Protein AF-A0AB72UJL9-F1 (afdb_monomer_lite)

Secondary structure (DSSP, 8-state):
---EETTEE--HHHHHHHHHHHHHHTT-HHHHHHHHHTT-TTS---HHHHHHHHHHSTT--HHHHHHHHHHHHHHTT--HHHHH-HHHHHHHHHHTTTT---

Radius of gyration: 13.05 Å; chains: 1; bounding box: 34×31×28 Å

Organism: NCBI:txid1123366

Sequence (102 aa):
MIKSFRDITLTIAELEALKHLLATARRKKQYACLIANLYDSRFTVDIRFCMTYLSGEGGDTRLKDAVLLVLRLAEQGIESHEYFGQETVEDLIAKWSMRELD

Structure (mmCIF, N/CA/C/O backbone):
data_AF-A0AB72UJL9-F1
#
_entry.id   AF-A0AB72UJL9-F1
#
loop_
_atom_site.group_PDB
_atom_site.id
_atom_site.type_symbol
_atom_site.label_atom_id
_atom_site.label_alt_id
_atom_site.label_comp_id
_atom_site.label_asym_id
_atom_site.label_entity_id
_atom_site.label_seq_id
_atom_site.pdbx_PDB_ins_code
_atom_site.Cartn_x
_atom_site.Cartn_y
_atom_site.Cartn_z
_atom_site.occupancy
_atom_site.B_iso_or_equiv
_atom_site.auth_seq_id
_atom_site.auth_comp_id
_atom_site.auth_asym_id
_atom_site.auth_atom_id
_atom_site.pdbx_PDB_model_num
ATOM 1 N N . MET A 1 1 ? -11.222 14.117 -0.562 1.00 47.94 1 MET A N 1
ATOM 2 C CA . MET A 1 1 ? -12.017 13.038 -1.184 1.00 47.94 1 MET A CA 1
ATOM 3 C C . MET A 1 1 ? -11.994 11.870 -0.215 1.00 47.94 1 MET A C 1
ATOM 5 O O . MET A 1 1 ? -10.910 11.375 0.052 1.00 47.94 1 MET A O 1
ATOM 9 N N . ILE A 1 2 ? -13.132 11.530 0.389 1.00 51.06 2 ILE A N 1
ATOM 10 C CA . ILE A 1 2 ? -13.258 10.387 1.303 1.00 51.06 2 ILE A CA 1
ATOM 11 C C . ILE A 1 2 ? -13.396 9.142 0.418 1.00 51.06 2 ILE A C 1
ATOM 13 O O . ILE A 1 2 ? -14.275 9.120 -0.440 1.00 51.06 2 ILE A O 1
ATOM 17 N N . LYS A 1 3 ? -12.503 8.154 0.558 1.00 54.66 3 LYS A N 1
ATOM 18 C CA . LYS A 1 3 ? -12.717 6.825 -0.032 1.00 54.66 3 LYS A CA 1
ATOM 19 C C . LYS A 1 3 ? -13.423 5.976 1.017 1.00 54.66 3 LYS A C 1
ATOM 21 O O . LYS A 1 3 ? -12.872 5.784 2.100 1.00 54.66 3 LYS A O 1
ATOM 26 N N . SER A 1 4 ? -14.611 5.495 0.674 1.00 60.50 4 SER A N 1
ATOM 27 C CA . SER A 1 4 ? -15.349 4.520 1.469 1.00 60.50 4 SER A CA 1
ATOM 28 C C . SER A 1 4 ? -15.484 3.234 0.666 1.00 60.50 4 SER A C 1
ATOM 30 O O . SER A 1 4 ? -15.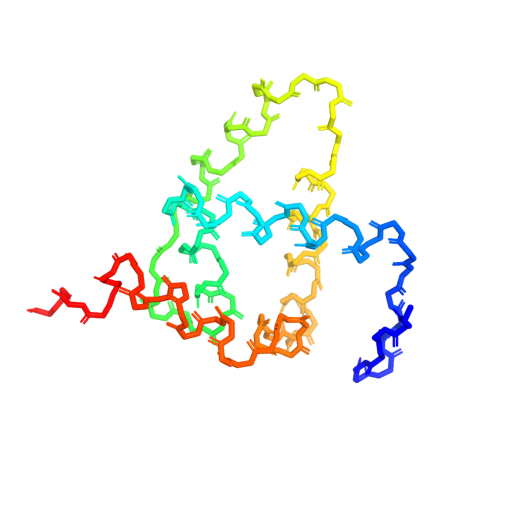866 3.276 -0.503 1.00 60.50 4 SER A O 1
ATOM 32 N N . PHE A 1 5 ? -15.140 2.107 1.277 1.00 70.50 5 PHE A N 1
ATOM 33 C CA . PHE A 1 5 ? -15.287 0.768 0.706 1.00 70.50 5 PHE A CA 1
ATOM 34 C C . PHE A 1 5 ? -15.587 -0.207 1.843 1.00 70.50 5 PHE A C 1
ATOM 36 O O . PHE A 1 5 ? -14.996 -0.087 2.912 1.00 70.50 5 PHE A O 1
ATOM 43 N N . ARG A 1 6 ? -16.529 -1.136 1.624 1.00 67.25 6 ARG A N 1
ATOM 44 C CA . ARG A 1 6 ? -16.959 -2.150 2.610 1.00 67.25 6 ARG A CA 1
ATOM 45 C C . ARG A 1 6 ? -17.129 -1.582 4.033 1.00 67.25 6 ARG A C 1
ATOM 47 O O . ARG A 1 6 ? -16.537 -2.084 4.979 1.00 67.25 6 ARG A O 1
ATOM 54 N N . ASP A 1 7 ? -17.868 -0.476 4.150 1.00 74.50 7 ASP A N 1
ATOM 55 C CA . ASP A 1 7 ? -18.145 0.252 5.403 1.00 74.50 7 ASP A CA 1
ATOM 56 C C . ASP A 1 7 ? -16.931 0.867 6.132 1.00 74.50 7 ASP A C 1
ATOM 58 O O . ASP A 1 7 ? -17.080 1.499 7.180 1.00 74.50 7 ASP A O 1
ATOM 62 N N . ILE A 1 8 ? -15.731 0.792 5.552 1.00 82.19 8 ILE A N 1
ATOM 63 C CA . ILE A 1 8 ? -14.539 1.469 6.063 1.00 82.19 8 ILE A CA 1
ATOM 64 C C . ILE A 1 8 ? -14.462 2.872 5.487 1.00 82.19 8 ILE A C 1
ATOM 66 O O . ILE A 1 8 ? -14.543 3.079 4.277 1.00 82.19 8 ILE A O 1
ATOM 70 N N . THR A 1 9 ? -14.246 3.845 6.367 1.00 87.75 9 THR A N 1
ATOM 71 C CA . THR A 1 9 ? -13.972 5.230 5.991 1.00 87.75 9 THR A CA 1
ATOM 72 C C . THR A 1 9 ? -12.557 5.587 6.405 1.00 87.75 9 THR A C 1
ATOM 74 O O . THR A 1 9 ? -12.247 5.622 7.593 1.00 87.75 9 THR A O 1
ATOM 77 N N . LEU A 1 10 ? -11.702 5.862 5.420 1.00 90.50 10 LEU A N 1
ATOM 78 C CA . LEU A 1 10 ? -10.338 6.307 5.683 1.00 90.50 10 LEU A CA 1
ATOM 79 C C . LEU A 1 10 ? -10.315 7.792 6.047 1.00 90.50 10 LEU A C 1
ATOM 81 O O . LEU A 1 10 ? -10.912 8.636 5.371 1.00 90.50 10 LEU A O 1
ATOM 85 N N . THR A 1 11 ? -9.571 8.117 7.096 1.00 94.00 11 THR A N 1
ATOM 86 C CA . THR A 1 11 ? -9.260 9.494 7.482 1.00 94.00 11 THR A CA 1
ATOM 87 C C . THR A 1 11 ? -8.365 10.173 6.441 1.00 94.00 11 THR A C 1
ATOM 89 O O . THR A 1 11 ? -7.706 9.531 5.621 1.00 94.00 11 THR A O 1
ATOM 92 N N . ILE A 1 12 ? -8.285 11.507 6.492 1.00 93.06 12 ILE A N 1
ATOM 93 C CA . ILE A 1 12 ? -7.375 12.272 5.624 1.00 93.06 12 ILE A CA 1
ATOM 94 C C . ILE A 1 12 ? -5.918 11.828 5.835 1.00 93.06 12 ILE A C 1
ATOM 96 O O . ILE A 1 12 ? -5.190 11.661 4.861 1.00 93.06 12 ILE A O 1
ATOM 100 N N . ALA A 1 13 ? -5.509 11.589 7.084 1.00 94.25 13 ALA A N 1
ATOM 101 C CA . ALA A 1 13 ? -4.158 11.135 7.409 1.00 94.25 13 ALA A CA 1
ATOM 102 C C . ALA A 1 13 ? -3.852 9.755 6.806 1.00 94.25 13 ALA A C 1
ATOM 104 O O . ALA A 1 13 ? -2.795 9.569 6.209 1.00 94.25 13 ALA A O 1
ATOM 105 N N . GLU A 1 14 ? -4.795 8.814 6.885 1.00 95.19 14 GLU A N 1
ATOM 106 C CA . GLU A 1 14 ? -4.659 7.487 6.273 1.00 95.19 14 GLU A CA 1
ATOM 107 C C . GLU A 1 14 ? -4.573 7.571 4.743 1.00 95.19 14 GLU A C 1
ATOM 109 O O . GLU A 1 14 ? -3.749 6.893 4.132 1.00 95.19 14 GLU A O 1
ATOM 114 N N . LEU A 1 15 ? -5.355 8.448 4.108 1.00 94.38 15 LEU A N 1
ATOM 115 C CA . LEU A 1 15 ? -5.266 8.672 2.663 1.00 94.38 15 LEU A CA 1
ATOM 116 C C . LEU A 1 15 ? -3.906 9.250 2.247 1.00 94.38 15 LEU A C 1
ATOM 118 O O . LEU A 1 15 ? -3.350 8.830 1.231 1.00 94.38 15 LEU A O 1
ATOM 122 N N . GLU A 1 16 ? -3.352 10.190 3.014 1.00 95.06 16 GLU A N 1
ATOM 123 C CA . GLU A 1 16 ? -2.009 10.726 2.762 1.00 95.06 16 GLU A CA 1
ATOM 124 C C . GLU A 1 16 ? -0.915 9.676 2.997 1.00 95.06 16 GLU A C 1
ATOM 126 O O . GLU A 1 16 ? 0.029 9.588 2.210 1.00 95.06 16 GLU A O 1
ATOM 131 N N . ALA A 1 17 ? -1.069 8.823 4.012 1.00 96.06 17 ALA A N 1
ATOM 132 C CA . ALA A 1 17 ? -0.178 7.692 4.246 1.00 96.06 17 ALA A CA 1
ATOM 133 C C . ALA A 1 17 ? -0.200 6.716 3.051 1.00 96.06 17 ALA A C 1
ATOM 135 O O . ALA A 1 17 ? 0.853 6.377 2.507 1.00 96.06 17 ALA A O 1
ATOM 136 N N . LEU A 1 18 ? -1.383 6.342 2.548 1.00 97.06 18 LEU A N 1
ATOM 137 C CA . LEU A 1 18 ? -1.511 5.492 1.356 1.00 97.06 18 LEU A CA 1
ATOM 138 C C . LEU A 1 18 ? -0.872 6.128 0.114 1.00 97.06 18 LEU A C 1
ATOM 140 O O . LEU A 1 18 ? -0.152 5.450 -0.621 1.00 97.06 18 LEU A O 1
ATOM 144 N N . LYS A 1 19 ? -1.071 7.433 -0.118 1.00 96.50 19 LYS A N 1
ATOM 145 C CA . LYS A 1 19 ? -0.393 8.150 -1.214 1.00 96.50 19 LYS A CA 1
ATOM 146 C C . LYS A 1 19 ? 1.125 8.091 -1.071 1.00 96.50 19 LYS A C 1
ATOM 148 O O . LYS A 1 19 ? 1.825 7.902 -2.067 1.00 96.50 19 LYS A O 1
ATOM 153 N N . HIS A 1 20 ? 1.630 8.237 0.151 1.00 96.25 20 HIS A N 1
ATOM 154 C CA . HIS A 1 20 ? 3.054 8.150 0.434 1.00 96.25 20 HIS A CA 1
ATOM 155 C C . HIS A 1 20 ? 3.601 6.742 0.146 1.00 96.25 20 HIS A C 1
ATOM 157 O O . HIS A 1 20 ? 4.614 6.609 -0.543 1.00 96.25 20 HIS A O 1
ATOM 163 N N . LEU A 1 21 ? 2.893 5.689 0.568 1.00 97.50 21 LEU A N 1
ATOM 164 C CA . LEU A 1 21 ? 3.233 4.303 0.238 1.00 97.50 21 LEU A CA 1
ATOM 165 C C . LEU A 1 21 ? 3.248 4.061 -1.275 1.00 97.50 21 LEU A C 1
ATOM 167 O O . LEU A 1 21 ? 4.216 3.501 -1.786 1.00 97.50 21 LEU A O 1
ATOM 171 N N . LEU A 1 22 ? 2.240 4.537 -2.009 1.00 98.12 22 LEU A N 1
ATOM 172 C CA . LEU A 1 22 ? 2.193 4.408 -3.466 1.00 98.12 22 LEU A CA 1
ATOM 173 C C . LEU A 1 22 ? 3.369 5.131 -4.145 1.00 98.12 22 LEU A C 1
ATOM 175 O O . LEU A 1 22 ? 4.011 4.582 -5.043 1.00 98.12 22 LEU A O 1
ATOM 179 N N . ALA A 1 23 ? 3.697 6.348 -3.702 1.00 97.12 23 ALA A N 1
ATOM 180 C CA . ALA A 1 23 ? 4.857 7.082 -4.202 1.00 97.12 23 ALA A CA 1
ATOM 181 C C . ALA A 1 23 ? 6.171 6.330 -3.930 1.00 97.12 23 ALA A C 1
ATOM 183 O O . ALA A 1 23 ? 7.060 6.302 -4.784 1.00 97.12 23 ALA A O 1
ATOM 184 N N . THR A 1 24 ? 6.287 5.680 -2.772 1.00 96.56 24 THR A N 1
ATOM 185 C CA . THR A 1 24 ? 7.440 4.846 -2.426 1.00 96.56 24 THR A CA 1
ATOM 186 C C . THR A 1 24 ? 7.486 3.564 -3.254 1.00 96.56 24 THR A C 1
ATOM 188 O O . THR A 1 24 ? 8.542 3.256 -3.799 1.00 96.56 24 THR A O 1
ATOM 191 N N . ALA A 1 25 ? 6.364 2.876 -3.470 1.00 97.88 25 ALA A N 1
ATOM 192 C CA . ALA A 1 25 ? 6.267 1.693 -4.330 1.00 97.88 25 ALA A CA 1
ATOM 193 C C . ALA A 1 25 ? 6.663 1.979 -5.789 1.00 97.88 25 ALA A C 1
ATOM 195 O O . ALA A 1 25 ? 7.328 1.170 -6.439 1.00 97.88 25 ALA A O 1
ATOM 196 N N . ARG A 1 26 ? 6.357 3.178 -6.299 1.00 97.69 26 ARG A N 1
ATOM 197 C CA . ARG A 1 26 ? 6.827 3.622 -7.623 1.00 97.69 26 ARG A CA 1
ATOM 198 C C . ARG A 1 26 ? 8.353 3.753 -7.714 1.00 97.69 26 ARG A C 1
AT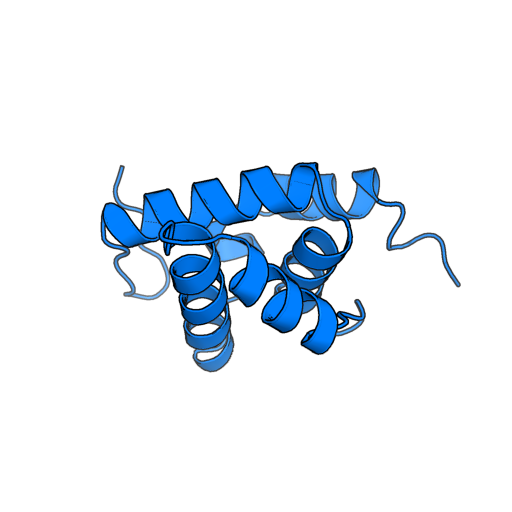OM 200 O O . ARG A 1 26 ? 8.893 3.688 -8.815 1.00 97.69 26 ARG A O 1
ATOM 207 N N . ARG A 1 27 ? 9.053 3.934 -6.590 1.00 96.19 27 ARG A N 1
ATOM 208 C CA . ARG A 1 27 ? 10.519 4.102 -6.520 1.00 96.19 27 ARG A CA 1
ATOM 209 C C . ARG A 1 27 ? 11.257 2.880 -5.963 1.00 96.19 27 ARG A C 1
ATOM 211 O O . ARG A 1 27 ? 12.463 2.764 -6.161 1.00 96.19 27 ARG A O 1
ATOM 218 N N . LYS A 1 28 ? 10.568 1.999 -5.235 1.00 95.69 28 LYS A N 1
ATOM 219 C CA . LYS A 1 28 ? 11.145 0.871 -4.493 1.00 95.69 28 LYS A CA 1
ATOM 220 C C . LYS A 1 28 ? 10.340 -0.400 -4.757 1.00 95.69 28 LYS A C 1
ATOM 222 O O . LYS A 1 28 ? 9.210 -0.525 -4.282 1.00 95.69 28 LYS A O 1
ATOM 227 N N . LYS A 1 29 ? 10.958 -1.363 -5.452 1.00 96.19 29 LYS A N 1
ATOM 228 C CA . LYS A 1 29 ? 10.336 -2.641 -5.834 1.00 96.19 29 LYS A CA 1
ATOM 229 C C . LYS A 1 29 ? 9.704 -3.369 -4.648 1.00 96.19 29 LYS A C 1
ATOM 231 O O . LYS A 1 29 ? 8.597 -3.859 -4.784 1.00 96.19 29 LYS A O 1
ATOM 236 N N . GLN A 1 30 ? 10.342 -3.389 -3.479 1.00 96.25 30 GLN A N 1
ATOM 237 C CA . GLN A 1 30 ? 9.848 -4.132 -2.312 1.00 96.25 30 GLN A CA 1
ATOM 238 C C . GLN A 1 30 ? 8.486 -3.630 -1.815 1.00 96.25 30 GLN A C 1
ATOM 240 O O . GLN A 1 30 ? 7.633 -4.433 -1.454 1.00 96.25 30 GLN A O 1
ATOM 245 N N . TYR A 1 31 ? 8.239 -2.319 -1.867 1.00 97.69 31 TYR A N 1
ATOM 246 C CA . TYR A 1 31 ? 6.930 -1.760 -1.519 1.00 97.69 31 TYR A CA 1
ATOM 247 C C . TYR A 1 31 ? 5.890 -1.986 -2.617 1.00 97.69 31 TYR A C 1
ATOM 249 O O . TYR A 1 31 ? 4.710 -2.129 -2.317 1.00 97.69 31 TYR A O 1
ATOM 257 N N . ALA A 1 32 ? 6.311 -2.070 -3.880 1.00 98.00 32 ALA A N 1
ATOM 258 C CA . ALA A 1 32 ? 5.423 -2.510 -4.948 1.00 98.00 32 ALA A CA 1
ATOM 259 C C . ALA A 1 32 ? 5.059 -3.996 -4.795 1.00 98.00 32 ALA A C 1
ATOM 261 O O . ALA A 1 32 ? 3.893 -4.339 -4.941 1.00 98.00 32 ALA A O 1
ATOM 262 N N . CYS A 1 33 ? 6.015 -4.855 -4.425 1.00 97.81 33 CYS A N 1
ATOM 263 C CA . CYS A 1 33 ? 5.775 -6.260 -4.097 1.00 97.81 33 CYS A CA 1
ATOM 264 C C . CYS A 1 33 ? 4.834 -6.414 -2.898 1.00 97.81 33 CYS A C 1
ATOM 266 O O . CYS A 1 33 ? 3.982 -7.290 -2.929 1.00 97.81 33 CYS A O 1
ATOM 268 N N . LEU A 1 34 ? 4.932 -5.549 -1.879 1.00 98.25 34 LEU A N 1
ATOM 269 C CA . LEU A 1 34 ? 3.956 -5.509 -0.784 1.00 98.25 34 LEU A CA 1
ATOM 270 C C . LEU A 1 34 ? 2.547 -5.214 -1.312 1.00 98.25 34 LEU A C 1
ATOM 272 O O . LEU A 1 34 ? 1.623 -5.962 -1.023 1.00 98.25 34 LEU A O 1
ATOM 276 N N . ILE A 1 35 ? 2.379 -4.155 -2.112 1.00 98.38 35 ILE A N 1
ATOM 277 C CA . ILE A 1 35 ? 1.071 -3.808 -2.693 1.00 98.38 35 ILE A CA 1
ATOM 278 C C . ILE A 1 35 ? 0.535 -4.950 -3.567 1.00 98.38 35 ILE A C 1
ATOM 280 O O . ILE A 1 35 ? -0.640 -5.290 -3.456 1.00 98.38 35 ILE A O 1
ATOM 284 N N . ALA A 1 36 ? 1.384 -5.556 -4.399 1.00 98.06 36 ALA A N 1
ATOM 285 C CA . ALA A 1 36 ? 1.010 -6.671 -5.261 1.00 98.06 36 ALA A CA 1
ATOM 286 C C . ALA A 1 36 ? 0.632 -7.922 -4.453 1.00 98.06 36 ALA A C 1
ATOM 288 O O . ALA A 1 36 ? -0.385 -8.533 -4.746 1.00 98.06 36 ALA A O 1
ATOM 289 N N . ASN A 1 37 ? 1.376 -8.264 -3.396 1.00 97.88 37 ASN A N 1
ATOM 290 C CA . ASN A 1 37 ? 1.063 -9.389 -2.508 1.00 97.88 37 ASN A CA 1
ATOM 291 C C . ASN A 1 37 ? -0.287 -9.214 -1.792 1.00 97.88 37 ASN A C 1
ATOM 293 O O . ASN A 1 37 ? -1.036 -10.175 -1.650 1.00 97.88 37 ASN A O 1
ATOM 297 N N . LEU A 1 38 ? -0.623 -7.981 -1.397 1.00 97.81 38 LEU A N 1
ATOM 298 C CA . LEU A 1 38 ? -1.917 -7.634 -0.794 1.00 97.81 38 LEU A CA 1
ATOM 299 C C . LEU A 1 38 ? -3.074 -7.590 -1.811 1.00 97.81 38 LEU A C 1
ATOM 301 O O . LEU A 1 38 ? -4.220 -7.382 -1.425 1.00 97.81 38 LEU A O 1
ATOM 305 N N . TYR A 1 39 ? -2.782 -7.720 -3.105 1.00 97.19 39 TYR A N 1
ATOM 306 C CA . TYR A 1 39 ? -3.769 -7.943 -4.162 1.00 97.19 39 TYR A CA 1
ATOM 307 C C . TYR A 1 39 ? -3.869 -9.431 -4.513 1.00 97.19 39 TYR A C 1
ATOM 309 O O . TYR A 1 39 ? -4.961 -9.968 -4.639 1.00 97.19 39 TYR A O 1
ATOM 317 N N . ASP A 1 40 ? -2.728 -10.106 -4.636 1.00 94.94 40 ASP A N 1
ATOM 318 C CA . ASP A 1 40 ? -2.635 -11.518 -4.970 1.00 94.94 40 ASP A CA 1
ATOM 319 C C . ASP A 1 40 ? -1.452 -12.157 -4.234 1.00 94.94 40 ASP A C 1
ATOM 321 O O . ASP A 1 40 ? -0.282 -11.840 -4.469 1.00 94.94 40 ASP A O 1
ATOM 325 N N . SER A 1 41 ? -1.771 -13.111 -3.360 1.00 93.44 41 SER A N 1
ATOM 326 C CA . SER A 1 41 ? -0.802 -13.809 -2.508 1.00 93.44 41 SER A CA 1
ATOM 327 C C . SER A 1 41 ? 0.301 -14.566 -3.261 1.00 93.44 41 SER A C 1
ATOM 329 O O . SER A 1 41 ? 1.306 -14.924 -2.647 1.00 93.44 41 SER A O 1
ATOM 331 N N . ARG A 1 42 ? 0.162 -14.789 -4.578 1.00 93.94 42 ARG A N 1
ATOM 332 C CA . ARG A 1 42 ? 1.212 -15.391 -5.417 1.00 93.94 42 ARG A CA 1
ATOM 333 C C . ARG A 1 42 ? 2.447 -14.500 -5.545 1.00 93.94 42 ARG A C 1
ATOM 335 O O . ARG A 1 42 ? 3.550 -15.010 -5.735 1.00 93.94 42 ARG A O 1
ATOM 342 N N . PHE A 1 43 ? 2.300 -13.180 -5.423 1.00 94.25 43 PHE A N 1
ATOM 343 C CA . PHE A 1 43 ? 3.452 -12.281 -5.409 1.00 94.25 43 PHE A CA 1
ATOM 344 C C . PHE A 1 43 ? 4.198 -12.396 -4.083 1.00 94.25 43 PHE A C 1
ATOM 346 O O . PHE A 1 43 ? 3.601 -12.317 -3.016 1.00 94.25 43 PHE A O 1
ATOM 353 N N . THR A 1 44 ? 5.521 -12.535 -4.124 1.00 93.31 44 THR A N 1
ATOM 354 C CA . THR A 1 44 ? 6.336 -12.615 -2.903 1.00 93.31 44 THR A CA 1
ATOM 355 C C . THR A 1 44 ? 6.772 -11.227 -2.435 1.00 93.31 44 THR A C 1
ATOM 357 O O . THR A 1 44 ? 7.171 -10.385 -3.240 1.00 93.31 44 THR A O 1
ATOM 360 N N . VAL A 1 45 ? 6.760 -11.001 -1.119 1.00 95.12 45 VAL A N 1
ATOM 361 C CA . VAL A 1 45 ? 7.262 -9.780 -0.478 1.00 95.12 45 VAL A CA 1
ATOM 362 C C . VAL A 1 45 ? 8.280 -10.118 0.613 1.00 95.12 45 VAL A C 1
ATOM 364 O O . VAL A 1 45 ? 8.042 -10.972 1.462 1.00 95.12 45 VAL A O 1
ATOM 367 N N . ASP A 1 46 ? 9.412 -9.412 0.624 1.00 95.06 46 ASP A N 1
ATOM 368 C CA . ASP A 1 46 ? 10.341 -9.427 1.758 1.00 95.06 46 ASP A CA 1
ATOM 369 C C . ASP A 1 46 ? 9.890 -8.391 2.796 1.00 95.06 46 ASP A C 1
ATOM 371 O O . ASP A 1 46 ? 10.287 -7.220 2.768 1.00 95.06 46 ASP A O 1
ATOM 375 N N . ILE A 1 47 ? 9.035 -8.824 3.727 1.00 92.88 47 ILE A N 1
ATOM 376 C CA . ILE A 1 47 ? 8.529 -7.942 4.783 1.00 92.88 47 ILE A CA 1
ATOM 377 C C . ILE A 1 47 ? 9.654 -7.452 5.705 1.00 92.88 47 ILE A C 1
ATOM 379 O O . ILE A 1 47 ? 9.594 -6.328 6.202 1.00 92.88 47 ILE A O 1
ATOM 383 N N . ARG A 1 48 ? 10.728 -8.234 5.890 1.00 94.06 48 ARG A N 1
ATOM 384 C CA . ARG A 1 48 ? 11.874 -7.839 6.722 1.00 94.06 48 ARG A CA 1
ATOM 385 C C . ARG A 1 48 ? 12.576 -6.626 6.122 1.00 94.06 48 ARG A C 1
ATOM 387 O O . ARG A 1 48 ? 12.944 -5.715 6.867 1.00 94.06 48 ARG A O 1
ATOM 394 N N . PHE A 1 49 ? 12.732 -6.587 4.798 1.00 92.56 49 PHE A N 1
ATOM 395 C CA . PHE A 1 49 ? 13.261 -5.419 4.094 1.00 92.56 49 PHE A CA 1
ATOM 396 C C . PHE A 1 49 ? 12.376 -4.191 4.315 1.00 92.56 49 PHE A C 1
ATOM 398 O O . PHE A 1 49 ? 12.891 -3.140 4.701 1.00 92.56 49 PHE A O 1
ATOM 405 N N . CYS A 1 50 ? 11.059 -4.322 4.118 1.00 94.06 50 CYS A N 1
ATOM 406 C CA . CYS A 1 50 ? 10.113 -3.226 4.337 1.00 94.06 50 CYS A CA 1
ATOM 407 C C . CYS A 1 50 ? 10.243 -2.667 5.760 1.00 94.06 50 CYS A C 1
ATOM 409 O O . CYS A 1 50 ? 10.484 -1.475 5.926 1.00 94.06 50 CYS A O 1
ATOM 411 N N . MET A 1 51 ? 10.197 -3.529 6.778 1.00 93.00 51 MET A N 1
ATOM 412 C CA . MET A 1 51 ? 10.291 -3.106 8.179 1.00 93.00 51 MET A CA 1
ATOM 413 C C . MET A 1 51 ? 11.651 -2.492 8.530 1.00 93.00 51 MET A C 1
ATOM 415 O O . MET A 1 51 ? 11.710 -1.516 9.274 1.00 93.00 51 MET A O 1
ATOM 419 N N . THR A 1 52 ? 12.744 -3.018 7.971 1.00 91.50 52 THR A N 1
ATOM 420 C CA . THR A 1 52 ? 14.086 -2.454 8.184 1.00 91.50 52 THR A CA 1
ATOM 421 C C . THR A 1 52 ? 14.186 -1.056 7.579 1.00 91.50 52 THR A C 1
ATOM 423 O O . THR A 1 52 ? 14.692 -0.141 8.225 1.00 91.50 52 THR A O 1
ATOM 426 N N . TYR A 1 53 ? 13.652 -0.859 6.372 1.00 89.62 53 TYR A N 1
ATOM 427 C CA . TYR A 1 53 ? 13.651 0.440 5.703 1.00 89.62 53 TYR A CA 1
ATOM 428 C C . TYR A 1 53 ? 12.913 1.516 6.516 1.00 89.62 53 TYR A C 1
ATOM 430 O O . TYR A 1 53 ? 13.399 2.640 6.606 1.00 89.62 53 TYR A O 1
ATOM 438 N N . LEU A 1 54 ? 11.802 1.167 7.179 1.00 90.25 54 LEU A N 1
ATOM 439 C CA . LEU A 1 54 ? 11.065 2.099 8.044 1.00 90.25 54 LEU A CA 1
ATOM 440 C C . LEU A 1 54 ? 11.928 2.674 9.174 1.00 90.25 54 LEU A C 1
ATOM 442 O O . LEU A 1 54 ? 11.770 3.837 9.527 1.00 90.25 54 LEU A O 1
ATOM 446 N N . SER A 1 55 ? 12.855 1.887 9.731 1.00 82.31 55 SER A N 1
ATOM 447 C CA . SER A 1 55 ? 13.760 2.378 10.783 1.00 82.31 55 SER A CA 1
ATOM 448 C C . SER A 1 55 ? 14.724 3.467 10.292 1.00 82.31 55 SER A C 1
ATOM 450 O O . SER A 1 55 ? 15.201 4.267 11.093 1.00 82.31 55 SER A O 1
ATOM 452 N N . GLY A 1 56 ? 14.980 3.521 8.980 1.00 80.00 56 GLY A N 1
ATOM 453 C CA . GLY A 1 56 ? 15.847 4.510 8.341 1.00 80.00 56 GLY A CA 1
ATOM 454 C C . GLY A 1 56 ? 15.153 5.812 7.930 1.00 80.00 56 GLY A C 1
ATOM 455 O O . GLY A 1 56 ? 15.845 6.767 7.590 1.00 80.00 56 GLY A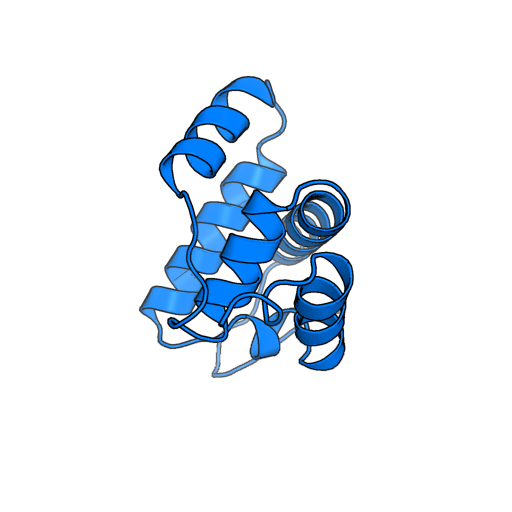 O 1
ATOM 456 N N . GLU A 1 57 ? 13.818 5.885 7.966 1.00 75.38 57 GLU A N 1
ATOM 457 C CA . GLU A 1 57 ? 13.040 7.056 7.506 1.00 75.38 57 GLU A CA 1
ATOM 458 C C . GLU A 1 57 ? 13.010 8.220 8.526 1.00 75.38 57 GLU A C 1
ATOM 460 O O . GLU A 1 57 ? 12.425 9.274 8.276 1.00 75.38 57 GLU A O 1
ATOM 465 N N . GLY A 1 58 ? 13.692 8.082 9.669 1.00 73.94 58 GLY A N 1
ATOM 466 C CA . GLY A 1 58 ? 13.784 9.137 10.678 1.00 73.94 58 GLY A CA 1
ATOM 467 C C . GLY A 1 58 ? 12.437 9.426 11.352 1.00 73.94 58 GLY A C 1
ATOM 468 O O . GLY A 1 58 ? 11.744 8.509 11.784 1.00 73.94 58 GLY A O 1
ATOM 469 N N . GLY A 1 59 ? 12.089 10.709 11.500 1.00 77.25 59 GLY A N 1
ATOM 470 C CA . GLY A 1 59 ? 10.857 11.151 12.171 1.00 77.25 59 GLY A CA 1
ATOM 471 C C . GLY A 1 59 ? 9.592 11.156 11.300 1.00 77.25 59 GLY A C 1
ATOM 472 O O . GLY A 1 59 ? 8.524 11.469 11.823 1.00 77.25 59 GLY A O 1
ATOM 473 N N . ASP A 1 60 ? 9.679 10.850 9.998 1.00 85.94 60 ASP A N 1
ATOM 474 C CA . ASP A 1 60 ? 8.501 10.776 9.120 1.00 85.94 60 ASP A CA 1
ATOM 475 C C . ASP A 1 60 ? 7.796 9.425 9.298 1.00 85.94 60 ASP A C 1
ATOM 477 O O . ASP A 1 60 ? 8.297 8.375 8.897 1.00 85.94 60 ASP A O 1
ATOM 481 N N . THR A 1 61 ? 6.618 9.437 9.921 1.00 90.31 61 THR A N 1
ATOM 482 C CA . THR A 1 61 ? 5.875 8.207 10.221 1.00 90.31 61 THR A CA 1
ATOM 483 C C . THR A 1 61 ? 4.972 7.756 9.082 1.00 90.31 61 THR A C 1
ATOM 485 O O . THR A 1 61 ? 4.466 6.640 9.138 1.00 90.31 61 THR A O 1
ATOM 488 N N . ARG A 1 62 ? 4.785 8.549 8.017 1.00 93.81 62 ARG A N 1
ATOM 489 C CA . ARG A 1 62 ? 3.739 8.291 7.008 1.00 93.81 62 ARG A CA 1
ATOM 490 C C . ARG A 1 62 ? 3.880 6.940 6.326 1.00 93.81 62 ARG A C 1
ATOM 492 O O . ARG A 1 62 ? 2.879 6.260 6.122 1.00 93.81 62 ARG A O 1
ATOM 499 N N . LEU A 1 63 ? 5.102 6.532 5.979 1.00 95.12 63 LEU A N 1
ATOM 500 C CA . LEU A 1 63 ? 5.327 5.225 5.364 1.00 95.12 63 LEU A CA 1
ATOM 501 C C . LEU A 1 63 ? 5.030 4.085 6.345 1.00 95.12 63 LEU A C 1
ATOM 503 O O . LEU A 1 63 ? 4.415 3.092 5.961 1.00 95.12 63 LEU A O 1
ATOM 507 N N . LYS A 1 64 ? 5.421 4.242 7.614 1.00 94.94 64 LYS A N 1
ATOM 508 C CA . LYS A 1 64 ? 5.130 3.273 8.677 1.00 94.94 64 LYS A CA 1
ATOM 509 C C . LYS A 1 64 ? 3.626 3.156 8.909 1.00 94.94 64 LYS A C 1
ATOM 511 O O . LYS A 1 64 ? 3.103 2.045 8.927 1.00 94.94 64 LYS A O 1
ATOM 516 N N . ASP A 1 65 ? 2.944 4.287 9.031 1.00 95.69 65 ASP A N 1
ATOM 517 C CA . ASP A 1 65 ? 1.500 4.360 9.232 1.00 95.69 65 ASP A CA 1
ATOM 518 C C . ASP A 1 65 ? 0.767 3.709 8.053 1.00 95.69 65 ASP A C 1
ATOM 520 O O . ASP A 1 65 ? -0.167 2.935 8.251 1.00 95.69 65 ASP A O 1
ATOM 524 N N . ALA A 1 66 ? 1.251 3.927 6.827 1.00 97.25 66 ALA A N 1
ATOM 525 C CA . ALA A 1 66 ? 0.705 3.297 5.633 1.00 97.25 66 ALA A CA 1
ATOM 526 C C . ALA A 1 66 ? 0.899 1.777 5.616 1.00 97.25 66 ALA A C 1
ATOM 528 O O . ALA A 1 66 ? -0.037 1.058 5.280 1.00 97.25 66 ALA A O 1
ATOM 529 N N . VAL A 1 67 ? 2.089 1.277 5.974 1.00 96.69 67 VAL A N 1
ATOM 530 C CA . VAL A 1 67 ? 2.366 -0.170 6.035 1.00 96.69 67 VAL A CA 1
ATOM 531 C C . VAL A 1 67 ? 1.457 -0.844 7.060 1.00 96.69 67 VAL A C 1
ATOM 533 O O . VAL A 1 67 ? 0.826 -1.850 6.750 1.00 96.69 67 VAL A O 1
ATOM 536 N N . LEU A 1 68 ? 1.340 -0.276 8.261 1.00 95.94 68 LEU A N 1
ATOM 537 C CA . LEU A 1 68 ? 0.462 -0.821 9.297 1.00 95.94 68 LEU A CA 1
ATOM 538 C C . LEU A 1 68 ? -1.011 -0.771 8.875 1.00 95.94 68 LEU A C 1
ATOM 540 O O . LEU A 1 68 ? -1.747 -1.731 9.096 1.00 95.94 68 LEU A O 1
ATOM 544 N N . LEU A 1 69 ? -1.430 0.314 8.218 1.00 96.81 69 LEU A N 1
ATOM 545 C CA . LEU A 1 69 ? -2.778 0.453 7.682 1.00 96.81 69 LEU A CA 1
ATOM 546 C C . LEU A 1 69 ? -3.103 -0.640 6.659 1.00 96.81 69 LEU A C 1
ATOM 548 O O . LEU A 1 69 ? -4.137 -1.287 6.791 1.00 96.81 69 LEU A O 1
ATOM 552 N N . VAL A 1 70 ? -2.250 -0.866 5.654 1.00 97.19 70 VAL A N 1
ATOM 553 C CA . VAL A 1 70 ? -2.549 -1.859 4.607 1.00 97.19 70 VAL A CA 1
ATOM 554 C C . VAL A 1 70 ? -2.555 -3.291 5.140 1.00 97.19 70 VAL A C 1
ATOM 556 O O . VAL A 1 70 ? -3.357 -4.096 4.680 1.00 97.19 70 VAL A O 1
ATOM 559 N N . LEU A 1 71 ? -1.739 -3.596 6.154 1.00 96.12 71 LEU A N 1
ATOM 560 C CA . LEU A 1 71 ? -1.784 -4.892 6.839 1.00 96.12 71 LEU A CA 1
ATOM 561 C C . LEU A 1 71 ? -3.095 -5.073 7.619 1.00 96.12 71 LEU A C 1
ATOM 563 O O . LEU A 1 71 ? -3.720 -6.123 7.519 1.00 96.12 71 LEU A O 1
ATOM 567 N N . ARG A 1 72 ? -3.556 -4.033 8.329 1.00 95.88 72 ARG A N 1
ATOM 568 C CA . ARG A 1 72 ? -4.858 -4.033 9.022 1.00 95.88 72 ARG A CA 1
ATOM 569 C C . ARG A 1 72 ? -6.036 -4.170 8.050 1.00 95.88 72 ARG A C 1
ATOM 571 O O . ARG A 1 72 ? -7.053 -4.764 8.393 1.00 95.88 72 ARG A O 1
ATOM 578 N N . LEU A 1 73 ? -5.943 -3.577 6.859 1.00 95.19 73 LEU A N 1
ATOM 579 C CA . LEU A 1 7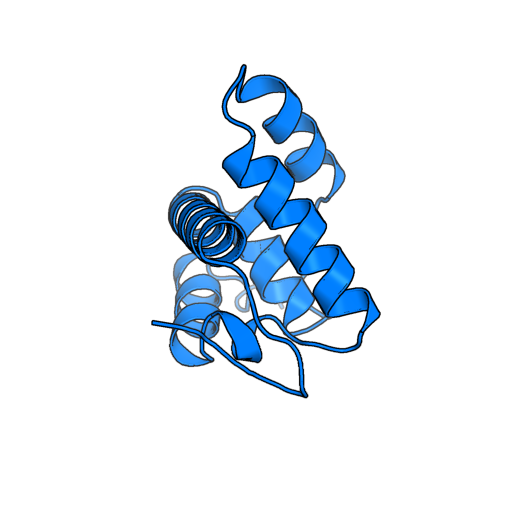3 ? -6.965 -3.727 5.816 1.00 95.19 73 LEU A CA 1
ATOM 580 C C . LEU A 1 73 ? -6.974 -5.159 5.262 1.00 95.19 73 LEU A C 1
ATOM 582 O O . LEU A 1 73 ? -8.041 -5.755 5.143 1.00 95.19 73 LEU A O 1
ATOM 586 N N . ALA A 1 74 ? -5.802 -5.744 5.015 1.00 94.88 74 ALA A N 1
ATOM 587 C CA . ALA A 1 74 ? -5.701 -7.126 4.554 1.00 94.88 74 ALA A CA 1
ATOM 588 C C . ALA A 1 74 ? -6.192 -8.148 5.590 1.00 94.88 74 ALA A C 1
ATOM 590 O O . ALA A 1 74 ? -6.840 -9.120 5.213 1.00 94.88 74 ALA A O 1
ATOM 591 N N . GLU A 1 75 ? -5.976 -7.907 6.889 1.00 94.62 75 GLU A N 1
ATOM 592 C CA . GLU A 1 75 ? -6.575 -8.706 7.973 1.00 94.62 75 GLU A CA 1
AT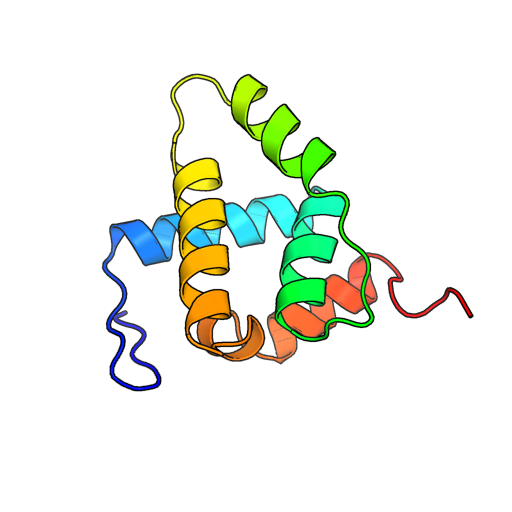OM 593 C C . GLU A 1 75 ? -8.113 -8.759 7.874 1.00 94.62 75 GLU A C 1
ATOM 595 O O . GLU A 1 75 ? -8.727 -9.772 8.197 1.00 94.62 75 GLU A O 1
ATOM 600 N N . GLN A 1 76 ? -8.739 -7.696 7.360 1.00 93.31 76 GLN A N 1
ATOM 601 C CA . GLN A 1 76 ? -10.186 -7.603 7.130 1.00 93.31 76 GLN A CA 1
ATOM 602 C C . GLN A 1 76 ? -10.622 -8.154 5.758 1.00 93.31 76 GLN A C 1
ATOM 604 O O . GLN A 1 76 ? -11.780 -8.000 5.370 1.00 93.31 76 GLN A O 1
ATOM 609 N N . GLY A 1 77 ? -9.712 -8.780 5.005 1.00 92.50 77 GLY A N 1
ATOM 610 C CA . GLY A 1 77 ? -9.984 -9.317 3.670 1.00 92.50 77 GLY A CA 1
ATOM 611 C C . GLY A 1 77 ? -10.154 -8.242 2.596 1.00 92.50 77 GLY A C 1
ATOM 612 O O . GLY A 1 77 ? -10.881 -8.464 1.624 1.00 92.50 77 GLY A O 1
ATOM 613 N N . ILE A 1 78 ? -9.543 -7.070 2.797 1.00 93.62 78 ILE A N 1
ATOM 614 C CA . ILE A 1 78 ? -9.569 -5.963 1.841 1.00 93.62 78 ILE A CA 1
ATOM 615 C C . ILE A 1 78 ? -8.278 -5.963 1.046 1.00 93.62 78 ILE A C 1
ATOM 617 O O . ILE A 1 78 ? -7.181 -5.852 1.597 1.00 93.62 78 ILE A O 1
ATOM 621 N N . GLU A 1 79 ? -8.433 -6.042 -0.263 1.00 95.88 79 GLU A N 1
ATOM 622 C CA . GLU A 1 79 ? -7.327 -6.152 -1.195 1.00 95.88 79 GLU A CA 1
ATOM 623 C C . GLU A 1 79 ? -6.823 -4.781 -1.639 1.00 95.88 79 GLU A C 1
ATOM 625 O O . GLU A 1 79 ? -7.553 -3.785 -1.684 1.00 95.88 79 GLU A O 1
ATOM 630 N N . SER A 1 80 ? -5.553 -4.721 -2.038 1.00 97.00 80 SER A N 1
ATOM 631 C CA . SER A 1 80 ? -4.914 -3.444 -2.365 1.00 97.00 80 SER A CA 1
ATOM 632 C C . SER A 1 80 ? -5.528 -2.710 -3.556 1.00 97.00 80 SER A C 1
ATOM 634 O O . SER A 1 80 ? -5.515 -1.474 -3.595 1.00 97.00 80 SER A O 1
ATOM 636 N N . HIS A 1 81 ? -6.151 -3.442 -4.480 1.00 96.38 81 HIS A N 1
ATOM 637 C CA . HIS A 1 81 ? -6.871 -2.865 -5.609 1.00 96.38 81 HIS A CA 1
ATOM 638 C C . HIS A 1 81 ? -8.112 -2.063 -5.170 1.00 96.38 81 HIS A C 1
ATOM 640 O O . HIS A 1 81 ? -8.486 -1.111 -5.854 1.00 96.38 81 HIS A O 1
ATOM 646 N N . GLU A 1 82 ? -8.714 -2.371 -4.016 1.00 94.62 82 GLU A N 1
ATOM 647 C CA . GLU A 1 82 ? -9.924 -1.697 -3.525 1.00 94.62 82 GLU A CA 1
ATOM 648 C C . GLU A 1 82 ? -9.629 -0.263 -3.056 1.00 94.62 82 GLU A C 1
ATOM 650 O O . GLU A 1 82 ? -10.433 0.648 -3.266 1.00 94.62 82 GLU A O 1
ATOM 655 N N . TYR A 1 83 ? -8.442 -0.016 -2.488 1.00 93.94 83 TYR A N 1
ATOM 656 C CA . TYR A 1 83 ? -8.046 1.314 -2.010 1.00 93.94 83 TYR A CA 1
ATOM 657 C C . TYR A 1 83 ? -7.034 2.043 -2.906 1.00 93.94 83 TYR A C 1
ATOM 659 O O . TYR A 1 83 ? -7.013 3.281 -2.896 1.00 93.94 83 TYR A O 1
ATOM 667 N N . PHE A 1 84 ? -6.263 1.347 -3.748 1.00 95.50 84 PHE A N 1
ATOM 668 C CA . PHE A 1 84 ? -5.393 1.980 -4.753 1.00 95.50 84 PHE A CA 1
ATOM 669 C C . PHE A 1 84 ? -6.007 2.077 -6.154 1.00 95.50 84 PHE A C 1
ATOM 671 O O . PHE A 1 84 ? -5.607 2.955 -6.923 1.00 95.50 84 PHE A O 1
ATOM 678 N N . GLY A 1 85 ? -7.017 1.264 -6.459 1.00 95.50 85 GLY A N 1
ATOM 679 C CA . GLY A 1 85 ? -7.553 1.080 -7.807 1.00 95.50 85 GLY A CA 1
ATOM 680 C C . GLY A 1 85 ? -6.798 -0.014 -8.564 1.00 95.50 85 GLY A C 1
ATOM 681 O O . GLY A 1 85 ? -5.573 -0.091 -8.488 1.00 95.50 85 GLY A O 1
ATOM 682 N N . GLN A 1 86 ? -7.534 -0.843 -9.307 1.00 96.38 86 GLN A N 1
ATOM 683 C CA . GLN A 1 86 ? -6.981 -1.984 -10.045 1.00 96.38 86 GLN A CA 1
ATOM 684 C C . GLN A 1 86 ? -5.898 -1.574 -11.050 1.00 96.38 86 GLN A C 1
ATOM 686 O O . GLN A 1 86 ? -4.818 -2.154 -11.036 1.00 96.38 86 GLN A O 1
ATOM 691 N N . GLU A 1 87 ? -6.147 -0.538 -11.856 1.00 97.81 87 GLU A N 1
ATOM 692 C CA . GLU A 1 87 ? -5.175 -0.005 -12.823 1.00 97.81 87 GLU A CA 1
ATOM 693 C C . GLU A 1 87 ? -3.845 0.357 -12.146 1.00 97.81 87 GLU A C 1
ATOM 695 O O . GLU A 1 87 ? -2.785 -0.080 -12.576 1.00 97.81 87 GLU A O 1
ATOM 700 N N . THR A 1 88 ? -3.899 1.050 -11.004 1.00 97.69 88 THR A N 1
ATOM 701 C CA . THR A 1 88 ? -2.705 1.426 -10.235 1.00 97.69 88 THR A CA 1
ATOM 702 C C . THR A 1 88 ? -1.883 0.215 -9.787 1.00 97.69 88 THR A C 1
ATOM 704 O O . THR A 1 88 ? -0.651 0.270 -9.787 1.00 97.69 88 THR A O 1
ATOM 707 N N . VAL A 1 89 ? -2.544 -0.854 -9.333 1.00 97.81 89 VAL A N 1
ATOM 708 C CA . VAL A 1 89 ? -1.860 -2.063 -8.852 1.00 97.81 89 VAL A CA 1
ATOM 709 C C . VAL A 1 89 ? -1.224 -2.811 -10.021 1.00 97.81 89 VAL A C 1
ATOM 711 O O . VAL A 1 89 ? -0.054 -3.187 -9.937 1.00 97.81 89 VAL A O 1
ATOM 714 N N . GLU A 1 90 ? -1.946 -2.958 -11.130 1.00 97.44 90 GLU A N 1
ATOM 715 C CA . GLU A 1 90 ? -1.430 -3.601 -12.341 1.00 97.44 90 GLU A CA 1
ATOM 716 C C . GLU A 1 90 ? -0.263 -2.816 -12.959 1.00 97.44 90 GLU A C 1
ATOM 718 O O . GLU A 1 90 ? 0.748 -3.411 -13.331 1.00 97.44 90 GLU A O 1
ATOM 723 N N . ASP A 1 91 ? -0.320 -1.482 -12.955 1.00 97.88 91 ASP A N 1
ATOM 724 C CA . ASP A 1 91 ? 0.785 -0.619 -13.384 1.00 97.88 91 ASP A CA 1
ATOM 725 C C . ASP A 1 91 ? 2.055 -0.845 -12.555 1.00 97.88 91 ASP A C 1
ATOM 727 O O . ASP A 1 91 ? 3.168 -0.851 -13.089 1.00 97.88 91 ASP A O 1
ATOM 731 N N . LEU A 1 92 ? 1.922 -1.034 -11.236 1.00 97.62 92 LEU A N 1
ATOM 732 C CA . LEU A 1 92 ? 3.061 -1.356 -10.373 1.00 97.62 92 LEU A CA 1
ATOM 733 C C . LEU A 1 92 ? 3.636 -2.737 -10.695 1.00 97.62 92 LEU A C 1
ATOM 735 O O . LEU A 1 92 ? 4.859 -2.882 -10.756 1.00 97.62 92 LEU A O 1
ATOM 739 N N . ILE A 1 93 ? 2.770 -3.731 -10.897 1.00 97.31 93 ILE A N 1
ATOM 740 C CA . ILE A 1 93 ? 3.157 -5.101 -11.253 1.00 97.31 93 ILE A CA 1
ATOM 741 C C . ILE A 1 93 ? 3.930 -5.109 -12.576 1.00 97.31 93 ILE A C 1
ATOM 743 O O . ILE A 1 93 ? 5.018 -5.691 -12.645 1.00 97.31 93 ILE A O 1
ATOM 747 N N . ALA A 1 94 ? 3.412 -4.412 -13.590 1.00 96.75 94 ALA A N 1
ATOM 748 C CA . ALA A 1 94 ? 4.038 -4.275 -14.900 1.00 96.75 94 ALA A CA 1
ATOM 749 C C . ALA A 1 94 ? 5.368 -3.511 -14.819 1.00 96.75 94 ALA A C 1
ATOM 751 O O . ALA A 1 94 ? 6.388 -3.989 -15.308 1.00 96.75 94 ALA A O 1
ATOM 752 N N . LYS A 1 95 ? 5.400 -2.364 -14.125 1.00 96.31 95 LYS A N 1
ATOM 753 C CA . LYS A 1 95 ? 6.60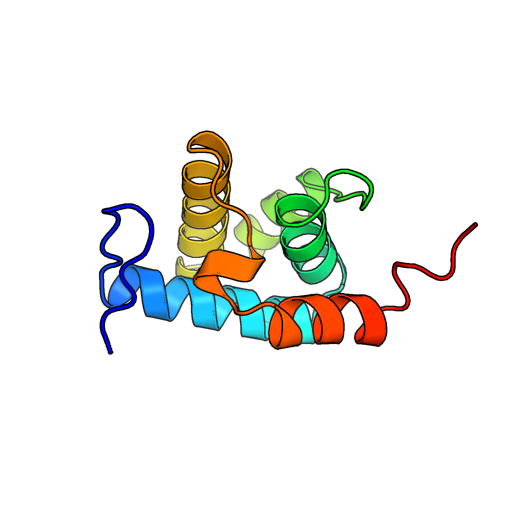4 -1.527 -13.970 1.00 96.31 95 LYS A CA 1
ATOM 754 C C . LYS A 1 95 ? 7.816 -2.293 -13.435 1.00 96.31 95 LYS A C 1
ATOM 756 O O . LYS A 1 95 ? 8.949 -1.942 -13.760 1.00 96.31 95 LYS A O 1
ATOM 761 N N . TRP A 1 96 ? 7.589 -3.271 -12.563 1.00 96.50 96 TRP A N 1
ATOM 762 C CA . TRP A 1 96 ? 8.648 -4.034 -11.904 1.00 96.50 96 TRP A CA 1
ATOM 763 C C . TRP A 1 96 ? 8.808 -5.462 -12.442 1.00 96.50 96 TRP A C 1
ATOM 765 O O . TRP A 1 96 ? 9.517 -6.251 -11.802 1.00 96.50 96 TRP A O 1
ATOM 775 N N . SER A 1 97 ? 8.166 -5.783 -13.575 1.00 94.88 97 SER A N 1
ATOM 776 C CA . SER A 1 97 ? 8.192 -7.101 -14.227 1.00 94.88 97 SER A CA 1
ATOM 777 C C . SER A 1 97 ? 7.909 -8.248 -13.251 1.00 94.88 97 SER A C 1
ATOM 779 O O . SER A 1 97 ? 8.614 -9.253 -13.225 1.00 94.88 97 SER A O 1
ATOM 781 N N . MET A 1 98 ? 6.912 -8.096 -12.370 1.00 93.75 98 MET A N 1
ATOM 782 C CA . MET A 1 98 ? 6.695 -9.083 -11.297 1.00 93.75 98 MET A CA 1
ATOM 783 C C . MET A 1 98 ? 6.085 -10.399 -11.789 1.00 93.75 98 MET A C 1
ATOM 785 O O . MET A 1 98 ? 6.220 -11.405 -11.103 1.00 93.75 98 MET A O 1
ATOM 789 N N . ARG A 1 99 ? 5.409 -10.390 -12.945 1.00 87.75 99 ARG A N 1
ATOM 790 C CA . ARG A 1 99 ? 4.814 -11.585 -13.571 1.00 87.75 99 ARG A CA 1
ATOM 791 C C . ARG A 1 99 ? 5.777 -12.323 -14.508 1.00 87.75 99 ARG A C 1
ATOM 793 O O . ARG A 1 99 ? 5.437 -13.393 -14.982 1.00 87.75 99 ARG A O 1
ATOM 800 N N . GLU A 1 100 ? 6.950 -11.760 -14.799 1.00 67.19 100 GLU A N 1
ATOM 801 C CA . GLU A 1 100 ? 7.870 -12.280 -15.827 1.00 67.19 100 GLU A CA 1
ATOM 802 C C . GLU A 1 100 ? 8.915 -13.265 -15.271 1.00 67.19 100 GLU A C 1
ATOM 804 O O . GLU A 1 100 ? 10.018 -13.373 -15.799 1.00 67.19 100 GLU A O 1
ATOM 809 N N . LEU A 1 101 ? 8.593 -13.977 -14.192 1.00 50.25 101 LEU A N 1
ATOM 810 C CA . LEU A 1 101 ? 9.446 -15.025 -13.631 1.00 50.25 101 LEU A CA 1
ATOM 811 C C . LEU A 1 101 ? 8.601 -16.275 -13.373 1.00 50.25 101 LEU A C 1
ATOM 813 O O . LEU A 1 101 ? 8.282 -16.572 -12.225 1.00 50.25 101 LEU A O 1
ATOM 817 N N . ASP A 1 102 ? 8.245 -16.956 -14.462 1.00 40.31 102 ASP A N 1
ATOM 818 C CA . ASP A 1 102 ? 8.007 -18.405 -14.487 1.00 40.31 102 ASP A CA 1
ATOM 819 C C . ASP A 1 102 ? 9.196 -19.075 -15.194 1.00 40.31 102 ASP A C 1
ATOM 821 O O . ASP A 1 102 ? 9.584 -18.587 -16.285 1.00 40.31 102 ASP A O 1
#

Foldseek 3Di:
DWQDDPNDTDDPLLLQLQVVLLVVLLVDVQSLLVLLCLAPVVRDHDVVVLVVVCVVPPPDCSPVSNSVVSVVCVVVVHGSCSSCNPVSSVCSCVSNVRVVDD

pLDDT: mean 90.63, std 12.05, range [40.31, 98.38]